Protein AF-A0A812JBC3-F1 (afdb_monomer_lite)

Structure (mmCIF, N/CA/C/O backbone):
data_AF-A0A812JBC3-F1
#
_entry.id   AF-A0A812JBC3-F1
#
loop_
_atom_site.group_PDB
_atom_site.id
_atom_site.type_symbol
_atom_site.label_atom_id
_atom_site.label_alt_id
_atom_site.label_comp_id
_atom_site.label_asym_id
_atom_site.label_entity_id
_atom_site.label_seq_id
_atom_site.pdbx_PDB_ins_code
_atom_site.Cartn_x
_atom_site.Cartn_y
_atom_site.Cartn_z
_atom_site.occupancy
_atom_site.B_iso_or_equiv
_atom_site.auth_seq_id
_atom_site.auth_comp_id
_atom_site.auth_asym_id
_atom_site.auth_atom_id
_atom_site.pdbx_PDB_model_num
ATOM 1 N N . MET A 1 1 ? -33.555 14.810 6.907 1.00 38.28 1 MET A N 1
ATOM 2 C CA . MET A 1 1 ? -32.145 14.867 7.353 1.00 38.28 1 MET A CA 1
ATOM 3 C C . MET A 1 1 ? -31.609 13.440 7.423 1.00 38.28 1 MET A C 1
ATOM 5 O O . MET A 1 1 ? -31.821 12.772 8.424 1.00 38.28 1 MET A O 1
ATOM 9 N N . ALA A 1 2 ? -31.011 12.921 6.347 1.00 46.31 2 ALA A N 1
ATOM 10 C CA . ALA A 1 2 ? -30.431 11.577 6.361 1.00 46.31 2 ALA A CA 1
ATOM 11 C C . ALA A 1 2 ? -29.125 11.616 7.165 1.00 46.31 2 ALA A C 1
ATOM 13 O O . ALA A 1 2 ? -28.105 12.110 6.689 1.00 46.31 2 ALA A O 1
ATOM 14 N N . GLN A 1 3 ? -29.169 11.149 8.411 1.00 52.62 3 GLN A N 1
ATOM 15 C CA . GLN A 1 3 ? -27.965 10.938 9.206 1.00 52.62 3 GLN A CA 1
ATOM 16 C C . GLN A 1 3 ? -27.049 9.982 8.421 1.00 52.62 3 GLN A C 1
ATOM 18 O O . GLN A 1 3 ? -27.512 9.029 7.801 1.00 52.62 3 GLN A O 1
ATOM 23 N N . LEU A 1 4 ? -25.757 10.287 8.333 1.00 56.06 4 LEU A N 1
ATOM 24 C CA . LEU A 1 4 ? -24.797 9.515 7.541 1.00 56.06 4 LEU A CA 1
ATOM 25 C C . LEU A 1 4 ? -24.577 8.130 8.198 1.00 56.06 4 LEU A C 1
ATOM 27 O O . LEU A 1 4 ? -23.661 7.972 9.001 1.00 56.06 4 LEU A O 1
ATOM 31 N N . HIS A 1 5 ? -25.402 7.134 7.861 1.00 62.16 5 HIS A N 1
ATOM 32 C CA . HIS A 1 5 ? -25.396 5.762 8.415 1.00 62.16 5 HIS A CA 1
ATOM 33 C C . HIS A 1 5 ? -24.173 4.905 8.002 1.00 62.16 5 HIS A C 1
ATOM 35 O O . HIS A 1 5 ? -24.177 3.691 8.164 1.00 62.16 5 HIS A O 1
ATOM 41 N N . LYS A 1 6 ? -23.120 5.502 7.428 1.00 75.00 6 LYS A N 1
ATOM 42 C CA . LYS A 1 6 ? -21.980 4.784 6.818 1.00 75.00 6 LYS A CA 1
ATOM 43 C C . LYS A 1 6 ? -20.649 4.986 7.552 1.00 75.00 6 LYS A C 1
ATOM 45 O O . LYS A 1 6 ? -19.593 4.884 6.940 1.00 75.00 6 LYS A O 1
ATOM 50 N N . ARG A 1 7 ? -20.672 5.380 8.826 1.00 86.06 7 ARG A N 1
ATOM 51 C CA . ARG A 1 7 ? -19.452 5.684 9.591 1.00 86.06 7 ARG A CA 1
ATOM 52 C C . ARG A 1 7 ? -19.420 4.870 10.871 1.00 86.06 7 ARG A C 1
ATOM 54 O O . ARG A 1 7 ? -20.460 4.664 11.486 1.00 86.06 7 ARG A O 1
ATOM 61 N N . VAL A 1 8 ? -18.225 4.426 11.236 1.00 92.94 8 VAL A N 1
ATOM 62 C CA . VAL A 1 8 ? -17.939 3.683 12.474 1.00 92.94 8 VAL A CA 1
ATOM 63 C C . VAL A 1 8 ? -16.784 4.311 13.261 1.00 92.94 8 VAL A C 1
ATOM 65 O O . VAL A 1 8 ? -16.393 3.782 14.288 1.00 92.94 8 VAL A O 1
ATOM 68 N N . PHE A 1 9 ? -16.276 5.467 12.823 1.00 94.38 9 PHE A N 1
ATOM 69 C CA . PHE A 1 9 ? -15.243 6.254 13.504 1.00 94.38 9 PHE A CA 1
ATOM 70 C C . PHE A 1 9 ? -15.629 7.738 13.520 1.00 94.38 9 PHE A C 1
ATOM 72 O O . PHE A 1 9 ? -16.474 8.182 12.730 1.00 94.38 9 PHE A O 1
ATOM 79 N N . GLU A 1 10 ? -15.007 8.510 14.411 1.00 92.94 10 GLU A N 1
ATOM 80 C CA . GLU A 1 10 ? -15.199 9.959 14.488 1.00 92.94 10 GLU A CA 1
ATOM 81 C C . GLU A 1 10 ? -14.681 10.657 13.218 1.00 92.94 10 GLU A C 1
ATOM 83 O O . GLU A 1 10 ? -13.655 10.294 12.641 1.00 92.94 10 GLU A O 1
ATOM 88 N N . LYS A 1 11 ? -15.421 11.667 12.743 1.00 91.31 11 LYS A N 1
ATOM 89 C CA . LYS A 1 11 ? -15.137 12.333 11.458 1.00 91.31 11 LYS A CA 1
ATOM 90 C C . LYS A 1 11 ? -13.794 13.072 11.471 1.00 91.31 11 LYS A C 1
ATOM 92 O O . LYS A 1 11 ? -13.128 13.141 10.442 1.00 91.31 11 LYS A O 1
ATOM 97 N N . ASP A 1 12 ? -13.435 13.650 12.609 1.00 94.75 12 ASP A N 1
ATOM 98 C CA . ASP A 1 12 ? -12.208 14.420 12.814 1.00 94.75 12 ASP A CA 1
ATOM 99 C C . ASP A 1 12 ? -10.943 13.552 12.742 1.00 94.75 12 ASP A C 1
ATOM 101 O O . ASP A 1 12 ? -9.873 14.100 12.510 1.00 94.75 12 ASP A O 1
ATOM 105 N N . LYS A 1 13 ? -11.050 12.220 12.869 1.00 94.69 13 LYS A N 1
ATOM 106 C CA . LYS A 1 13 ? -9.904 11.295 12.773 1.00 94.69 13 LYS A CA 1
ATOM 107 C C . LYS A 1 13 ? -9.479 10.984 11.346 1.00 94.69 13 LYS A C 1
ATOM 109 O O . LYS A 1 13 ? -8.336 10.592 11.134 1.00 94.69 13 LYS A O 1
ATOM 114 N N . LEU A 1 14 ? -10.356 11.201 10.363 1.00 93.38 14 LEU A N 1
ATOM 115 C CA . LEU A 1 14 ? -10.040 10.896 8.968 1.00 93.38 14 LEU A CA 1
ATOM 116 C C . LEU A 1 14 ? -8.881 11.752 8.444 1.00 93.38 14 LEU A C 1
ATOM 118 O O . LEU A 1 14 ? -7.977 11.223 7.810 1.00 93.38 14 LEU A O 1
ATOM 122 N N . LEU A 1 15 ? -8.895 13.063 8.702 1.00 95.88 15 LEU A N 1
ATOM 123 C CA . LEU A 1 15 ? -7.855 13.956 8.186 1.00 95.88 15 LEU A CA 1
ATOM 124 C C . LEU A 1 15 ? -6.470 13.661 8.802 1.00 95.88 15 LEU A C 1
ATOM 126 O O . LEU A 1 15 ? -5.541 13.469 8.021 1.00 95.88 15 LEU A O 1
ATOM 130 N N . PRO A 1 16 ? -6.312 13.536 10.137 1.00 96.88 16 PRO A N 1
ATOM 131 C CA . PRO A 1 16 ? -5.051 13.111 10.744 1.00 96.88 16 PRO A CA 1
ATOM 132 C C . PRO A 1 16 ? -4.545 11.764 10.221 1.00 96.88 16 PRO A C 1
ATOM 134 O O . PRO A 1 16 ? -3.356 11.623 9.950 1.00 96.88 16 PRO A O 1
ATOM 137 N N . PHE A 1 17 ? -5.438 10.787 10.030 1.00 95.94 17 PHE A N 1
ATOM 138 C CA . PHE A 1 17 ? -5.073 9.496 9.448 1.00 95.94 17 PHE A CA 1
ATOM 139 C C . PHE A 1 17 ? -4.523 9.652 8.020 1.00 95.94 17 PHE A C 1
ATOM 141 O O . PHE A 1 17 ? -3.431 9.178 7.712 1.00 95.94 17 PHE A O 1
ATOM 148 N N . MET A 1 18 ? -5.236 10.385 7.159 1.00 96.25 18 MET A N 1
ATOM 149 C CA . MET A 1 18 ? -4.800 10.634 5.781 1.00 96.25 18 MET A CA 1
ATOM 150 C C . MET A 1 18 ? -3.482 11.411 5.715 1.00 96.25 18 MET A C 1
ATOM 152 O O . MET A 1 18 ? -2.679 11.162 4.821 1.00 96.25 18 MET A O 1
ATOM 156 N N . GLN A 1 19 ? -3.231 12.321 6.660 1.00 97.75 19 GLN A N 1
ATOM 157 C CA . GLN A 1 19 ? -1.960 13.043 6.749 1.00 97.75 19 GLN A CA 1
ATOM 158 C C . GLN A 1 19 ? -0.782 12.105 7.036 1.00 97.75 19 GLN A C 1
ATOM 160 O O . GLN A 1 19 ? 0.277 12.291 6.447 1.00 97.75 19 GLN A O 1
ATOM 165 N N . LYS A 1 20 ? -0.959 11.071 7.872 1.00 97.44 20 LYS A N 1
ATOM 166 C CA . LYS A 1 20 ? 0.081 10.052 8.104 1.00 97.44 20 LYS A CA 1
ATOM 167 C C . LYS A 1 20 ? 0.384 9.254 6.835 1.00 97.44 20 LYS A C 1
ATOM 169 O O . LYS A 1 20 ? 1.547 9.071 6.494 1.00 97.44 20 LYS A O 1
ATOM 174 N N . VAL A 1 21 ? -0.658 8.829 6.114 1.00 96.88 21 VAL A N 1
ATOM 175 C CA . VAL A 1 21 ? -0.516 8.116 4.831 1.00 96.88 21 VAL A CA 1
ATOM 176 C C . VAL A 1 21 ? 0.209 8.989 3.801 1.00 96.88 21 VAL A C 1
ATOM 178 O O . VAL A 1 21 ? 1.143 8.528 3.148 1.00 96.88 21 VAL A O 1
ATOM 181 N N . LEU A 1 22 ? -0.191 10.260 3.677 1.00 96.69 22 LEU A N 1
ATOM 182 C CA . LEU A 1 22 ? 0.419 11.200 2.739 1.00 96.69 22 LEU A CA 1
ATOM 183 C C . LEU A 1 22 ? 1.884 11.487 3.084 1.00 96.69 22 LEU A C 1
ATOM 185 O O . LEU A 1 22 ? 2.711 11.494 2.182 1.00 96.69 22 LEU A O 1
ATOM 189 N N . ALA A 1 23 ? 2.216 11.659 4.365 1.00 97.88 23 ALA A N 1
ATOM 190 C CA . ALA A 1 23 ? 3.590 11.902 4.792 1.00 97.88 23 ALA A CA 1
ATOM 191 C C . ALA A 1 23 ? 4.532 10.751 4.395 1.00 97.88 23 ALA A C 1
ATOM 193 O O . ALA A 1 23 ? 5.629 11.006 3.907 1.00 97.88 23 ALA A O 1
ATOM 194 N N . LEU A 1 24 ? 4.094 9.493 4.540 1.00 97.81 24 LEU A N 1
ATOM 195 C CA . LEU A 1 24 ? 4.872 8.326 4.103 1.00 97.81 24 LEU A CA 1
ATOM 196 C C . LEU A 1 24 ? 5.049 8.298 2.582 1.00 97.81 24 LEU A C 1
ATOM 198 O O . LEU A 1 24 ? 6.157 8.083 2.097 1.00 97.81 24 LEU A O 1
ATOM 202 N N . LYS A 1 25 ? 3.975 8.585 1.834 1.00 95.25 25 LYS A N 1
ATOM 203 C CA . LYS A 1 25 ? 4.024 8.699 0.370 1.00 95.25 25 LYS A CA 1
ATOM 204 C C . LYS A 1 25 ? 5.020 9.771 -0.079 1.00 95.25 25 LYS A C 1
ATOM 206 O O . LYS A 1 25 ? 5.840 9.512 -0.952 1.00 95.25 25 LYS A O 1
ATOM 211 N N . GLU A 1 26 ? 4.946 10.970 0.496 1.00 96.69 26 GLU A N 1
ATOM 212 C CA . GLU A 1 26 ? 5.833 12.093 0.163 1.00 96.69 26 GLU A CA 1
ATOM 213 C C . GLU A 1 26 ? 7.290 11.813 0.547 1.00 96.69 26 GLU A C 1
ATOM 215 O O . GLU A 1 26 ? 8.202 12.258 -0.146 1.00 96.69 26 GLU A O 1
ATOM 220 N N . ALA A 1 27 ? 7.509 11.032 1.607 1.00 97.44 27 ALA A N 1
ATOM 221 C CA . ALA A 1 27 ? 8.826 10.555 2.008 1.00 97.44 27 ALA A CA 1
ATOM 222 C C . ALA A 1 27 ? 9.360 9.405 1.136 1.00 97.44 27 ALA A C 1
ATOM 224 O O . ALA A 1 27 ? 10.495 8.988 1.341 1.00 97.44 27 ALA A O 1
ATOM 225 N N . GLY A 1 28 ? 8.572 8.877 0.191 1.00 97.00 28 GLY A N 1
ATOM 226 C CA . GLY A 1 28 ? 8.985 7.762 -0.665 1.00 97.00 28 GLY A CA 1
ATOM 227 C C . GLY A 1 28 ? 8.842 6.371 -0.045 1.00 97.00 28 GLY A C 1
ATOM 228 O O . GLY A 1 28 ? 9.159 5.359 -0.684 1.00 97.00 28 GLY A O 1
ATOM 229 N N . GLN A 1 29 ? 8.324 6.308 1.177 1.00 97.88 29 GLN A N 1
ATOM 230 C CA . GLN A 1 29 ? 8.252 5.109 1.998 1.00 97.88 29 GLN A CA 1
ATOM 231 C C . GLN A 1 29 ? 6.970 4.311 1.721 1.00 97.88 29 GLN A C 1
ATOM 233 O O . GLN A 1 29 ? 5.980 4.857 1.223 1.00 97.88 29 GLN A O 1
ATOM 238 N N . PRO A 1 30 ? 6.933 3.014 2.073 1.00 97.75 30 PRO A N 1
ATOM 239 C CA . PRO A 1 30 ? 5.688 2.259 2.088 1.00 97.75 30 PRO A CA 1
ATOM 240 C C . PRO A 1 30 ? 4.629 2.942 2.960 1.00 97.75 30 PRO A C 1
ATOM 24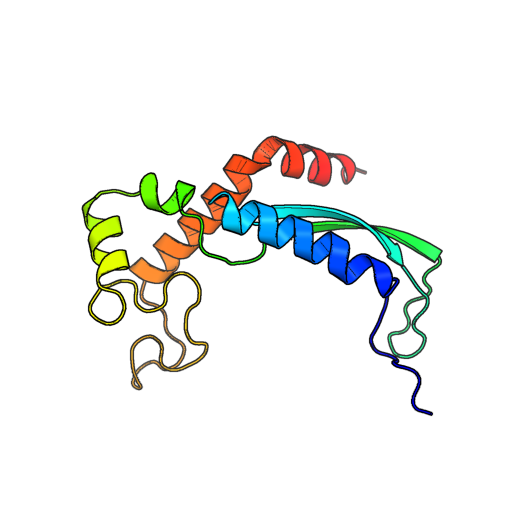2 O O . PRO A 1 30 ? 4.869 3.223 4.135 1.00 97.75 30 PRO A O 1
ATOM 245 N N . ALA A 1 31 ? 3.437 3.169 2.406 1.00 97.31 31 ALA A N 1
ATOM 246 C CA . ALA A 1 31 ? 2.318 3.792 3.107 1.00 97.31 31 ALA A CA 1
ATOM 247 C C . ALA A 1 31 ? 1.627 2.800 4.065 1.00 97.31 31 ALA A C 1
ATOM 249 O O . ALA A 1 31 ? 0.489 2.376 3.849 1.00 97.31 31 ALA A O 1
ATOM 250 N N . VAL A 1 32 ? 2.349 2.409 5.118 1.00 97.81 32 VAL A N 1
ATOM 251 C CA . VAL A 1 32 ? 1.901 1.494 6.174 1.00 97.81 32 VAL A CA 1
ATOM 252 C C . VAL A 1 32 ? 1.678 2.278 7.462 1.00 97.81 32 VAL A C 1
ATOM 254 O O . VAL A 1 32 ? 2.604 2.870 8.010 1.00 97.81 32 VAL A O 1
ATOM 257 N N . VAL A 1 33 ? 0.444 2.284 7.963 1.00 97.69 33 VAL A N 1
ATOM 258 C CA . VAL A 1 33 ? 0.064 3.035 9.167 1.00 97.69 33 VAL A CA 1
ATOM 259 C C . VAL A 1 33 ? -0.645 2.114 10.151 1.00 97.69 33 VAL A C 1
ATOM 261 O O . VAL A 1 33 ? -1.614 1.448 9.789 1.00 97.69 33 VAL A O 1
ATOM 264 N N . LYS A 1 34 ? -0.193 2.123 11.409 1.00 97.00 34 LYS A N 1
ATOM 265 C CA . LYS A 1 34 ? -0.898 1.536 12.555 1.00 97.00 34 LYS A CA 1
ATOM 266 C C . LYS A 1 34 ? -1.728 2.613 13.257 1.00 97.00 34 LYS A C 1
ATOM 268 O O . LYS A 1 34 ? -1.230 3.711 13.504 1.00 97.00 34 LYS A O 1
ATOM 273 N N . GLU A 1 35 ? -2.974 2.298 13.591 1.00 96.38 35 GLU A N 1
ATOM 274 C CA . GLU A 1 35 ? -3.879 3.174 14.340 1.00 96.38 35 GLU A CA 1
ATOM 275 C C . GLU A 1 35 ? -4.661 2.411 15.398 1.00 96.38 35 GLU A C 1
ATOM 277 O O . GLU A 1 35 ? -4.947 1.226 15.246 1.00 96.38 35 GLU A O 1
ATOM 282 N N . GLU A 1 36 ? -5.095 3.146 16.419 1.00 96.19 36 GLU A N 1
ATOM 283 C CA . GLU A 1 36 ? -6.092 2.707 17.387 1.00 96.19 36 GLU A CA 1
ATOM 284 C C . GLU A 1 36 ? -7.212 3.752 17.447 1.00 96.19 36 GLU A C 1
ATOM 286 O O . GLU A 1 36 ? -6.973 4.912 17.788 1.00 96.19 36 GLU A O 1
ATOM 291 N N . LEU A 1 37 ? -8.447 3.362 17.117 1.00 96.75 37 LEU A N 1
ATOM 292 C CA . LEU A 1 37 ? -9.596 4.271 17.092 1.00 96.75 37 LEU A CA 1
ATOM 293 C C . LEU A 1 37 ? -10.783 3.718 17.885 1.00 96.75 37 LEU A C 1
ATOM 295 O O . LEU A 1 37 ? -11.061 2.520 17.879 1.00 96.75 37 LEU A O 1
ATOM 299 N N . MET A 1 38 ? -11.533 4.616 18.530 1.00 96.62 38 MET A N 1
ATOM 300 C CA . MET A 1 38 ? -12.798 4.274 19.183 1.00 96.62 38 MET A CA 1
ATOM 301 C C . MET A 1 38 ? -13.887 4.032 18.134 1.00 96.62 38 MET A C 1
ATOM 303 O O . MET A 1 38 ? -14.224 4.929 17.352 1.00 96.62 38 MET A O 1
ATOM 307 N N . VAL A 1 39 ? -14.472 2.836 18.148 1.00 96.31 39 VAL A N 1
ATOM 308 C CA . VAL A 1 39 ? -15.568 2.470 17.252 1.00 96.31 39 VAL A CA 1
ATOM 309 C C . VAL A 1 39 ? -16.870 3.104 17.734 1.00 96.31 39 VAL A C 1
ATOM 311 O O . VAL A 1 39 ? -17.301 2.916 18.872 1.00 96.31 39 VAL A O 1
ATOM 314 N N . GLN A 1 40 ? -17.522 3.837 16.839 1.00 94.81 40 GLN A N 1
ATOM 315 C CA . GLN A 1 40 ? -18.824 4.459 17.050 1.00 94.81 40 GLN A CA 1
ATOM 316 C C . GLN A 1 40 ? -19.954 3.460 16.746 1.00 94.81 40 GLN A C 1
ATOM 318 O O . GLN A 1 40 ? -19.824 2.652 15.820 1.00 94.81 40 GLN A O 1
ATOM 323 N N . PRO A 1 41 ? -21.079 3.509 17.482 1.00 94.06 41 PRO A N 1
ATOM 324 C CA . PRO A 1 41 ? -22.236 2.672 17.190 1.00 94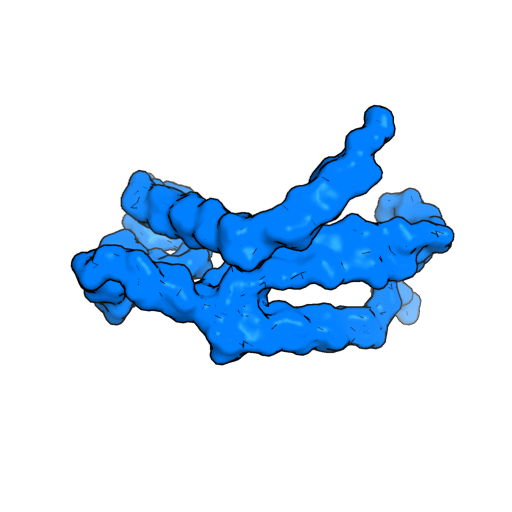.06 41 PRO A CA 1
ATOM 325 C C . PRO A 1 41 ? -22.783 2.958 15.785 1.00 94.06 41 PRO A C 1
ATOM 327 O O . PRO A 1 41 ? -22.930 4.111 15.377 1.00 94.06 41 PRO A O 1
ATOM 330 N N . ASN A 1 42 ? -23.138 1.901 15.057 1.00 92.31 42 ASN A N 1
ATOM 331 C CA . ASN A 1 42 ? -23.799 1.986 13.761 1.00 92.31 42 ASN A CA 1
ATOM 332 C C . ASN A 1 42 ? -24.873 0.895 13.658 1.00 92.31 42 ASN A C 1
ATOM 334 O O . ASN A 1 42 ? -24.590 -0.256 13.327 1.00 92.31 42 ASN A O 1
ATOM 338 N N . THR A 1 43 ? -26.122 1.275 13.929 1.00 90.62 43 THR A N 1
ATOM 339 C CA . THR A 1 43 ? -27.278 0.364 13.928 1.00 90.62 43 THR A CA 1
ATOM 340 C C . THR A 1 43 ? -27.610 -0.183 12.544 1.00 90.62 43 THR A C 1
ATOM 342 O O . THR A 1 43 ? -28.122 -1.292 12.447 1.00 90.62 43 THR A O 1
ATOM 345 N N . TRP A 1 44 ? -27.274 0.548 11.478 1.00 90.12 44 TRP A N 1
ATOM 346 C CA . TRP A 1 44 ? -27.484 0.101 10.100 1.00 90.12 44 TRP A CA 1
ATOM 347 C C . TRP A 1 44 ? -26.593 -1.098 9.740 1.00 90.12 44 TRP A C 1
ATOM 349 O O . TRP A 1 44 ? -27.022 -1.986 9.011 1.00 90.12 44 TRP A O 1
ATOM 359 N N . TRP A 1 45 ? -25.373 -1.152 10.283 1.00 90.06 45 TRP A N 1
ATOM 360 C CA . TRP A 1 45 ? -24.437 -2.273 10.107 1.00 90.06 45 TRP A CA 1
ATOM 361 C C . TRP A 1 45 ? -24.385 -3.238 11.301 1.00 90.06 45 TRP A C 1
ATOM 363 O O . TRP A 1 45 ? -23.569 -4.154 11.308 1.00 90.06 45 TRP A O 1
ATOM 373 N N . GLY A 1 46 ? -25.226 -3.043 12.323 1.00 91.44 46 GLY A N 1
ATOM 374 C CA . GLY A 1 46 ? -25.219 -3.872 13.534 1.00 91.44 46 GLY A CA 1
ATOM 375 C C . GLY A 1 46 ? -23.966 -3.716 14.409 1.00 91.44 46 GLY A C 1
ATOM 376 O O . GLY A 1 46 ? -23.690 -4.570 15.250 1.00 91.44 46 GLY A O 1
ATOM 377 N N . VAL A 1 47 ? -23.200 -2.635 14.241 1.00 93.19 47 VAL A N 1
ATOM 378 C CA . VAL A 1 47 ? -21.984 -2.367 15.021 1.00 93.19 47 VAL A CA 1
ATOM 379 C C . VAL A 1 47 ? -22.368 -1.720 16.348 1.00 93.19 47 VAL A C 1
ATOM 381 O O . VAL A 1 47 ? -22.938 -0.629 16.371 1.00 93.19 47 VAL A O 1
ATOM 384 N N . LYS A 1 48 ? -22.034 -2.375 17.467 1.00 94.62 48 LYS A N 1
ATOM 385 C CA . LYS A 1 48 ? -22.339 -1.865 18.818 1.00 94.62 48 LYS A CA 1
ATOM 386 C C . LYS A 1 48 ? -21.533 -0.616 19.192 1.00 94.62 48 LYS A C 1
ATOM 388 O O . LYS A 1 48 ? -22.056 0.240 19.895 1.00 94.62 48 LYS A O 1
ATOM 393 N N . GLY A 1 49 ? -20.294 -0.503 18.714 1.00 95.12 49 GLY A N 1
ATOM 394 C CA . GLY A 1 49 ? -19.358 0.539 19.144 1.00 95.12 49 GLY A CA 1
ATOM 395 C C . GLY A 1 49 ? -18.957 0.430 20.620 1.00 95.12 49 GLY A C 1
ATOM 396 O O . GLY A 1 49 ? -19.264 -0.558 21.286 1.00 95.12 49 GLY A O 1
ATOM 397 N N . GLY A 1 50 ? -18.248 1.445 21.120 1.00 95.81 50 GLY A N 1
ATOM 398 C CA . GLY A 1 50 ? -17.799 1.529 22.517 1.00 95.81 50 GLY A CA 1
ATOM 399 C C . GLY A 1 50 ? -16.542 0.714 22.838 1.00 95.81 50 GLY A C 1
ATOM 400 O O . GLY A 1 50 ? -16.236 0.504 24.008 1.00 95.81 50 GLY A O 1
ATOM 401 N N . TYR A 1 51 ? -15.820 0.253 21.817 1.00 96.38 51 TYR A N 1
ATOM 402 C CA . TYR A 1 51 ? -14.548 -0.452 21.951 1.00 96.38 51 TYR A CA 1
ATOM 403 C C . TYR A 1 51 ? -13.482 0.199 21.073 1.00 96.38 51 TYR A C 1
ATOM 405 O O . TYR A 1 51 ? -13.790 0.868 20.083 1.00 96.38 51 TYR A O 1
ATOM 413 N N . LYS A 1 52 ? -12.218 -0.004 21.440 1.00 96.69 52 LYS A N 1
ATOM 414 C CA . LYS A 1 52 ? -11.072 0.398 20.628 1.00 96.69 52 LYS A CA 1
ATOM 415 C C . LYS A 1 52 ? -10.788 -0.681 19.591 1.00 96.69 52 LYS A C 1
ATOM 417 O O . LYS A 1 52 ? -10.751 -1.861 19.930 1.00 96.69 52 LYS A O 1
ATOM 422 N N . LEU A 1 53 ? -10.615 -0.271 18.342 1.00 95.50 53 LEU A N 1
ATOM 423 C CA . LEU A 1 53 ? -10.100 -1.120 17.279 1.00 95.50 53 LEU A CA 1
ATOM 424 C C . LEU A 1 53 ? -8.685 -0.663 16.958 1.00 95.50 53 LEU A C 1
ATOM 426 O O . LEU A 1 53 ? -8.492 0.483 16.552 1.00 95.50 53 LEU A O 1
ATOM 430 N N . GLU A 1 54 ? -7.737 -1.577 17.101 1.00 96.00 54 GLU A N 1
ATOM 431 C CA . GLU A 1 54 ? -6.391 -1.408 16.578 1.00 96.00 54 GLU A CA 1
ATOM 432 C C . GLU A 1 54 ? -6.287 -2.072 15.201 1.00 96.00 54 GLU A C 1
ATOM 434 O O . GLU A 1 54 ? -6.817 -3.166 14.989 1.00 96.00 54 GLU A O 1
ATOM 439 N N . PHE A 1 55 ? -5.654 -1.403 14.241 1.00 95.38 55 PHE A N 1
ATOM 440 C CA . PHE A 1 55 ? -5.484 -1.922 12.888 1.00 95.38 55 PHE A CA 1
ATOM 441 C C . PHE A 1 55 ? -4.214 -1.391 12.225 1.00 95.38 55 PHE A C 1
ATOM 443 O O . PHE A 1 55 ? -3.740 -0.297 12.529 1.00 95.38 55 PHE A O 1
ATOM 450 N N . ILE A 1 56 ? -3.705 -2.158 11.261 1.00 96.88 56 ILE A N 1
ATOM 451 C CA . ILE A 1 56 ? -2.676 -1.723 10.316 1.00 96.88 56 ILE A CA 1
ATOM 452 C C . ILE A 1 56 ? -3.326 -1.579 8.940 1.00 96.88 56 ILE A C 1
ATOM 454 O O . ILE A 1 56 ? -3.989 -2.500 8.462 1.00 96.88 56 ILE A O 1
ATOM 458 N N . ILE A 1 57 ? -3.126 -0.433 8.293 1.00 95.88 57 ILE A N 1
ATOM 459 C CA . ILE A 1 57 ? -3.463 -0.220 6.885 1.00 95.88 57 ILE A CA 1
ATOM 460 C C . ILE A 1 57 ? -2.170 -0.175 6.083 1.00 95.88 57 ILE A C 1
ATOM 462 O O . ILE A 1 57 ? -1.316 0.671 6.327 1.00 95.88 57 ILE A O 1
ATOM 466 N N . LEU A 1 58 ? -2.073 -1.060 5.093 1.00 95.69 58 LEU A N 1
ATOM 467 C CA . LEU A 1 58 ? -1.144 -0.940 3.976 1.00 95.69 58 LEU A CA 1
ATOM 468 C C . LEU A 1 58 ? -1.931 -0.336 2.811 1.00 95.69 58 LEU A C 1
ATOM 470 O O . LEU A 1 58 ? -2.797 -0.993 2.232 1.00 95.69 58 LEU A O 1
ATOM 474 N N . TYR A 1 59 ? -1.667 0.930 2.500 1.00 95.81 59 TYR A N 1
ATOM 475 C CA . TYR A 1 59 ? -2.274 1.601 1.358 1.00 95.81 59 TYR A CA 1
ATOM 476 C C . TYR A 1 59 ? -1.409 1.372 0.117 1.00 95.81 59 TYR A C 1
ATOM 478 O O . TYR A 1 59 ? -0.225 1.711 0.111 1.00 95.81 59 TYR A O 1
ATOM 486 N N . LEU A 1 60 ? -1.987 0.769 -0.927 1.00 94.12 60 LEU A N 1
ATOM 487 C CA . LEU A 1 60 ? -1.266 0.518 -2.171 1.00 94.12 60 LEU A CA 1
ATOM 488 C C . LEU A 1 60 ? -0.977 1.843 -2.880 1.00 94.12 60 LEU A C 1
ATOM 490 O O . LEU A 1 60 ? -1.880 2.504 -3.386 1.00 94.12 60 LEU A O 1
ATOM 494 N N . GLU A 1 61 ? 0.297 2.206 -2.917 1.00 93.50 61 GLU A N 1
ATOM 495 C CA . GLU A 1 61 ? 0.787 3.449 -3.494 1.00 93.50 61 GLU A CA 1
ATOM 496 C C . GLU A 1 61 ? 2.229 3.270 -3.974 1.00 93.50 61 GLU A C 1
ATOM 498 O O . GLU A 1 61 ? 2.894 2.282 -3.657 1.00 93.50 61 GLU A O 1
ATOM 503 N N . THR A 1 62 ? 2.716 4.223 -4.756 1.00 93.06 62 THR A N 1
ATOM 504 C CA . THR A 1 62 ? 4.121 4.308 -5.143 1.00 93.06 62 THR A CA 1
ATOM 505 C C . THR A 1 62 ? 5.022 4.456 -3.915 1.00 93.06 62 THR A C 1
ATOM 507 O O . THR A 1 62 ? 4.829 5.365 -3.112 1.00 93.06 62 THR A O 1
ATOM 510 N N . SER A 1 63 ? 6.047 3.607 -3.816 1.00 97.00 63 SER A N 1
ATOM 511 C CA . SER A 1 63 ? 7.187 3.798 -2.914 1.00 97.00 63 SER A CA 1
ATOM 512 C C . SER A 1 63 ? 8.440 4.017 -3.756 1.00 97.00 63 SER A C 1
ATOM 514 O O . SER A 1 63 ? 8.872 3.119 -4.482 1.00 97.00 63 SER A O 1
ATOM 516 N N . THR A 1 64 ? 9.017 5.219 -3.688 1.00 97.12 64 THR 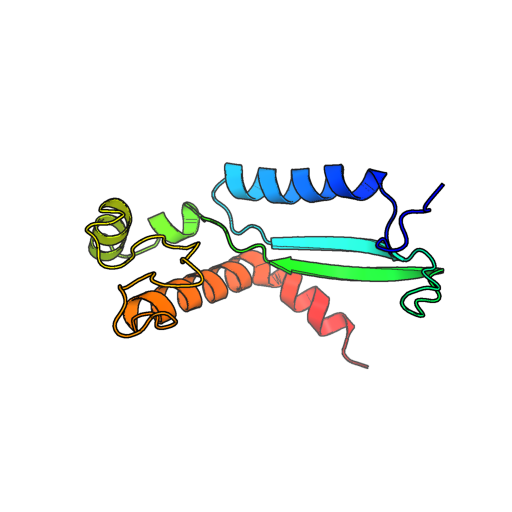A N 1
ATOM 517 C CA . THR A 1 64 ? 10.261 5.518 -4.409 1.00 97.12 64 THR A CA 1
ATOM 518 C C . THR A 1 64 ? 11.438 4.755 -3.824 1.00 97.12 64 THR A C 1
ATOM 520 O O . THR A 1 64 ? 12.295 4.332 -4.591 1.00 97.12 64 THR A O 1
ATOM 523 N N . ASP A 1 65 ? 11.451 4.508 -2.512 1.00 98.12 65 ASP A N 1
ATOM 524 C CA . ASP A 1 65 ? 12.490 3.705 -1.857 1.00 98.12 65 ASP A CA 1
ATOM 525 C C . ASP A 1 65 ? 12.511 2.279 -2.417 1.00 98.12 65 ASP A C 1
ATOM 527 O O . ASP A 1 65 ? 13.569 1.755 -2.770 1.00 98.12 65 ASP A O 1
ATOM 531 N N . PHE A 1 66 ? 11.328 1.673 -2.589 1.00 98.31 66 PHE A N 1
ATOM 532 C CA . PHE A 1 66 ? 11.207 0.379 -3.252 1.00 98.31 66 PHE A CA 1
ATOM 533 C C . PHE A 1 66 ? 11.704 0.442 -4.697 1.00 98.31 66 PHE A C 1
ATOM 535 O O . PHE A 1 66 ? 12.530 -0.376 -5.094 1.00 98.31 66 PHE A O 1
ATOM 542 N N . GLN A 1 67 ? 11.237 1.417 -5.484 1.00 97.75 67 GLN A N 1
ATOM 543 C CA . GLN A 1 67 ? 11.613 1.520 -6.895 1.00 97.75 67 GLN A CA 1
ATOM 544 C C . GLN A 1 67 ? 13.120 1.726 -7.086 1.00 97.75 67 GLN A C 1
ATOM 546 O O . GLN A 1 67 ? 13.705 1.121 -7.979 1.00 97.75 67 GLN A O 1
ATOM 551 N N . GLN A 1 68 ? 13.768 2.516 -6.231 1.00 97.81 68 GLN A N 1
ATOM 552 C CA . GLN A 1 68 ? 15.215 2.740 -6.278 1.00 97.81 68 GLN A CA 1
ATOM 553 C C . GLN A 1 68 ? 16.023 1.488 -5.912 1.00 97.81 68 GLN A C 1
ATOM 555 O O . GLN A 1 68 ? 17.151 1.336 -6.381 1.00 97.81 68 GLN A O 1
ATOM 560 N N . ALA A 1 69 ? 15.452 0.581 -5.116 1.00 97.50 69 ALA A N 1
ATOM 561 C CA . ALA A 1 69 ? 16.069 -0.694 -4.764 1.00 97.50 69 ALA A CA 1
ATOM 562 C C . ALA A 1 69 ? 15.930 -1.772 -5.860 1.00 97.50 69 ALA A C 1
ATOM 564 O O . ALA A 1 69 ? 16.558 -2.828 -5.763 1.00 97.50 69 ALA A O 1
ATOM 565 N N . LEU A 1 70 ? 15.120 -1.536 -6.900 1.00 98.06 70 LEU A N 1
ATOM 566 C CA . LEU A 1 70 ? 14.935 -2.485 -8.000 1.00 98.06 70 LEU A CA 1
ATOM 567 C C . LEU A 1 70 ? 16.157 -2.533 -8.933 1.00 98.06 70 LEU A C 1
ATOM 569 O O . LEU A 1 70 ? 16.892 -1.552 -9.047 1.00 98.06 70 LEU A O 1
ATOM 573 N N . PRO A 1 71 ? 16.351 -3.628 -9.690 1.00 98.00 71 PRO A N 1
ATOM 574 C CA . PRO A 1 71 ? 17.316 -3.657 -10.786 1.00 98.00 71 PRO A CA 1
ATOM 575 C C . PRO A 1 71 ? 17.081 -2.522 -11.794 1.00 98.00 71 PRO A C 1
ATOM 577 O O . PRO A 1 71 ? 15.937 -2.173 -12.089 1.00 98.00 71 PRO A O 1
ATOM 580 N N . GLN A 1 72 ? 18.162 -1.980 -12.366 1.00 97.94 72 GLN A N 1
ATOM 581 C CA . GLN A 1 72 ? 18.105 -0.839 -13.291 1.00 97.94 72 GLN A CA 1
ATOM 582 C C . GLN A 1 72 ? 17.166 -1.080 -14.484 1.00 97.94 72 GLN A C 1
ATOM 584 O O . GLN A 1 72 ? 16.430 -0.181 -14.878 1.00 97.94 72 GLN A O 1
ATOM 589 N N . GLU A 1 73 ? 17.157 -2.295 -15.031 1.00 97.19 73 GLU A N 1
ATOM 590 C CA . GLU A 1 73 ? 16.252 -2.687 -16.117 1.00 97.19 73 GLU A CA 1
ATOM 591 C C . GLU A 1 73 ? 14.777 -2.559 -15.703 1.00 97.19 73 GLU A C 1
ATOM 593 O O . GLU A 1 73 ? 13.963 -2.001 -16.438 1.00 97.19 73 GLU A O 1
ATOM 598 N N . THR A 1 74 ? 14.422 -3.013 -14.500 1.00 97.44 74 THR A N 1
ATOM 599 C CA . THR A 1 74 ? 13.060 -2.885 -13.968 1.00 97.44 74 THR A CA 1
ATOM 600 C C . THR A 1 74 ? 12.685 -1.418 -13.772 1.00 97.44 74 THR A C 1
ATOM 602 O O . THR A 1 74 ? 11.584 -1.018 -14.143 1.00 97.44 74 THR A O 1
ATOM 605 N N . GLN A 1 75 ? 13.607 -0.597 -13.255 1.00 97.88 75 GLN A N 1
ATOM 606 C CA . GLN A 1 75 ? 13.391 0.848 -13.110 1.00 97.88 75 GLN A CA 1
ATOM 607 C C . GLN A 1 75 ? 13.104 1.517 -14.461 1.00 97.88 75 GLN A C 1
ATOM 609 O O . GLN A 1 75 ? 12.175 2.316 -14.568 1.00 97.88 75 GLN A O 1
ATOM 614 N N . GLN A 1 76 ? 13.857 1.158 -15.506 1.00 97.00 76 GLN A N 1
ATOM 615 C CA . GLN A 1 76 ? 13.645 1.668 -16.865 1.00 97.00 76 GLN A CA 1
ATOM 616 C C . GLN A 1 76 ? 12.271 1.263 -17.411 1.00 97.00 76 GLN A C 1
ATOM 618 O O . GLN A 1 76 ? 11.529 2.121 -17.881 1.00 97.00 76 GLN A O 1
ATOM 623 N N . ASN A 1 77 ? 11.884 -0.006 -17.258 1.00 96.88 77 ASN A N 1
ATOM 624 C CA . ASN A 1 77 ? 10.573 -0.497 -17.690 1.00 96.88 77 ASN A CA 1
ATOM 625 C C . ASN A 1 77 ? 9.399 0.185 -16.966 1.00 96.88 77 ASN A C 1
ATOM 627 O O . ASN A 1 77 ? 8.332 0.353 -17.552 1.00 96.88 77 ASN A O 1
ATOM 631 N N . ILE A 1 78 ? 9.569 0.573 -15.698 1.00 96.44 78 ILE A N 1
ATOM 632 C CA . ILE A 1 78 ? 8.572 1.379 -14.975 1.00 96.44 78 ILE A CA 1
ATOM 633 C C . ILE A 1 78 ? 8.537 2.805 -15.545 1.00 96.44 78 ILE A C 1
ATOM 635 O O . ILE A 1 78 ? 7.461 3.339 -15.812 1.00 96.44 78 ILE A O 1
ATOM 639 N N . ALA A 1 79 ? 9.705 3.416 -15.771 1.00 95.75 79 ALA A N 1
ATOM 640 C CA . ALA A 1 79 ? 9.826 4.784 -16.280 1.00 95.75 79 ALA A CA 1
ATOM 641 C C . ALA A 1 79 ? 9.253 4.965 -17.701 1.00 95.75 79 ALA A C 1
ATOM 643 O O . ALA A 1 79 ? 8.834 6.065 -18.062 1.00 95.75 79 ALA A O 1
ATOM 644 N N . GLU A 1 80 ? 9.186 3.896 -18.496 1.00 95.75 80 GLU A N 1
ATOM 645 C CA . GLU A 1 80 ? 8.548 3.884 -19.819 1.00 95.75 80 GLU A CA 1
ATOM 646 C C . GLU A 1 80 ? 7.013 4.022 -19.773 1.00 95.75 80 GLU A C 1
ATOM 648 O O . GLU A 1 80 ? 6.376 4.263 -20.807 1.00 95.75 80 GLU A O 1
ATOM 653 N N . GLY A 1 81 ? 6.399 3.909 -18.590 1.00 92.12 81 GLY A N 1
ATOM 654 C CA . GLY A 1 81 ? 4.973 4.138 -18.384 1.00 92.12 81 GLY A CA 1
ATOM 655 C C . GLY A 1 81 ? 4.108 3.227 -19.255 1.00 92.12 81 GLY A C 1
ATOM 656 O O . GLY A 1 81 ? 4.200 2.006 -19.180 1.00 92.12 81 GLY A O 1
ATOM 657 N N . SER A 1 82 ? 3.261 3.812 -20.108 1.00 90.94 82 SER A N 1
ATOM 658 C CA . SER A 1 82 ? 2.354 3.055 -20.985 1.00 90.94 82 SER A CA 1
ATOM 659 C C . SER A 1 82 ? 3.040 2.261 -22.097 1.00 90.94 82 SER A C 1
ATOM 661 O O . SER A 1 82 ? 2.383 1.456 -22.751 1.00 90.94 82 SER A O 1
ATOM 663 N N . LYS A 1 83 ? 4.335 2.489 -22.332 1.00 91.06 83 LYS A N 1
ATOM 664 C CA . LYS A 1 83 ? 5.123 1.751 -23.328 1.00 91.06 83 LYS A CA 1
ATOM 665 C C . LYS A 1 83 ? 5.951 0.620 -22.719 1.00 91.06 83 LYS A C 1
ATOM 667 O O . LYS A 1 83 ? 6.447 -0.210 -23.475 1.00 91.06 83 LYS A O 1
ATOM 672 N N . GLY A 1 84 ? 6.098 0.608 -21.396 1.00 92.38 84 GLY A N 1
ATOM 673 C CA . GLY A 1 84 ? 6.910 -0.368 -20.682 1.00 92.38 84 GLY A CA 1
ATOM 674 C C . GLY A 1 84 ? 6.132 -1.612 -20.267 1.00 92.38 84 GLY A C 1
ATOM 675 O O . GLY A 1 84 ? 4.906 -1.684 -20.369 1.00 92.38 84 GLY A O 1
ATOM 676 N N . LEU A 1 85 ? 6.856 -2.594 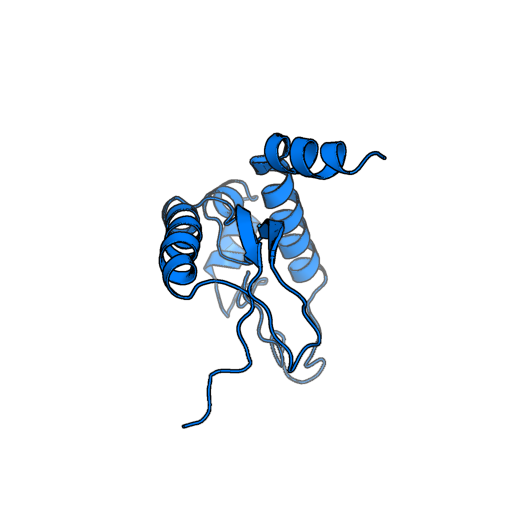-19.725 1.00 95.00 85 LEU A N 1
ATOM 677 C CA . LEU A 1 85 ? 6.281 -3.857 -19.239 1.00 95.00 85 LEU A CA 1
ATOM 678 C C . LEU A 1 85 ? 5.324 -3.681 -18.043 1.00 95.00 85 LEU A C 1
ATOM 680 O O . LEU A 1 85 ? 4.458 -4.525 -17.798 1.00 95.00 85 LEU A O 1
ATOM 684 N N . PHE A 1 86 ? 5.469 -2.587 -17.291 1.00 96.69 86 PHE A N 1
ATOM 685 C CA . PHE A 1 86 ? 4.756 -2.342 -16.035 1.00 96.69 86 PHE A CA 1
ATOM 686 C C . PHE A 1 86 ? 3.771 -1.173 -16.139 1.00 96.69 86 PHE A C 1
ATOM 688 O O . PHE A 1 86 ? 3.724 -0.309 -15.264 1.00 96.69 86 PHE A O 1
ATOM 695 N N . VAL A 1 87 ? 2.968 -1.144 -17.206 1.00 94.94 87 VAL A N 1
ATOM 696 C CA . VAL A 1 87 ? 1.935 -0.117 -17.400 1.00 94.94 87 VAL A CA 1
ATOM 697 C C . VAL A 1 87 ? 1.050 0.051 -16.158 1.00 94.94 87 VAL A C 1
ATOM 699 O O . VAL A 1 87 ? 0.582 -0.925 -15.567 1.00 94.94 87 VAL A O 1
ATOM 702 N N . ASN A 1 88 ? 0.841 1.312 -15.766 1.00 95.00 88 ASN A N 1
ATOM 703 C CA . ASN A 1 88 ? 0.079 1.747 -14.590 1.00 95.00 88 ASN A CA 1
ATOM 704 C C . ASN A 1 88 ? 0.599 1.246 -13.233 1.00 95.00 88 ASN A C 1
ATOM 706 O O . ASN A 1 88 ? -0.081 1.423 -12.229 1.00 95.00 88 ASN A O 1
ATOM 710 N N . TYR A 1 89 ? 1.785 0.642 -13.156 1.00 96.38 89 TYR A N 1
ATOM 711 C CA . TYR A 1 89 ? 2.340 0.223 -11.874 1.00 96.38 89 TYR A CA 1
ATOM 712 C C . TYR A 1 89 ? 2.487 1.409 -10.894 1.00 96.38 89 TYR A C 1
ATOM 714 O O . TYR A 1 89 ? 2.979 2.463 -11.304 1.00 96.38 89 TYR A O 1
ATOM 722 N N . PRO A 1 90 ? 2.120 1.260 -9.601 1.0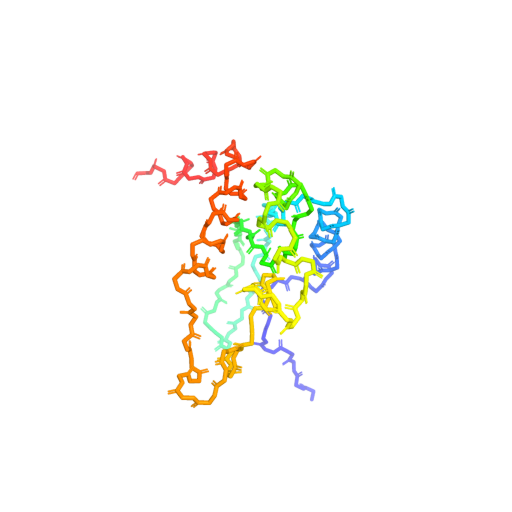0 95.56 90 PRO A N 1
ATOM 723 C CA . PRO A 1 90 ? 1.528 0.076 -8.957 1.00 95.56 90 PRO A CA 1
ATOM 724 C C . PRO A 1 90 ? -0.014 0.048 -8.960 1.00 95.56 90 PRO A C 1
ATOM 726 O O . PRO A 1 90 ? -0.612 -0.890 -8.437 1.00 95.56 90 PRO A O 1
ATOM 729 N N . ILE A 1 91 ? -0.666 1.067 -9.522 1.00 94.50 91 ILE A N 1
ATOM 730 C CA . ILE A 1 91 ? -2.122 1.262 -9.520 1.00 94.50 91 ILE A CA 1
ATOM 731 C C . ILE A 1 91 ? -2.705 0.788 -10.858 1.00 94.50 91 ILE A C 1
ATOM 733 O O . ILE A 1 91 ? -3.051 1.583 -11.733 1.00 94.50 91 ILE A O 1
ATOM 737 N N . TYR A 1 92 ? -2.802 -0.529 -11.025 1.00 94.94 92 TYR A N 1
ATOM 738 C CA . TYR A 1 92 ? -3.332 -1.122 -12.251 1.00 94.94 92 TYR A CA 1
ATOM 739 C C . TYR A 1 92 ? -4.794 -0.749 -12.509 1.00 94.94 92 TYR A C 1
ATOM 741 O O . TYR A 1 92 ? -5.592 -0.565 -11.588 1.00 94.94 92 TYR A O 1
ATOM 749 N N . SER A 1 93 ? -5.162 -0.693 -13.788 1.00 94.06 93 SER A N 1
ATOM 750 C CA . SER A 1 93 ? -6.562 -0.532 -14.178 1.00 94.06 93 SER A CA 1
ATOM 751 C C . SER A 1 93 ? -7.352 -1.791 -13.821 1.00 94.06 93 SER A C 1
ATOM 753 O O . SER A 1 93 ? -6.938 -2.895 -14.163 1.00 94.06 93 SER A O 1
ATOM 755 N N . THR A 1 94 ? -8.519 -1.633 -13.188 1.00 92.19 94 THR A N 1
ATOM 756 C CA . THR A 1 94 ? -9.407 -2.762 -12.842 1.00 92.19 94 THR A CA 1
ATOM 757 C C . THR A 1 94 ? -9.864 -3.546 -14.074 1.00 92.19 94 THR A C 1
ATOM 759 O O . THR A 1 94 ? -10.163 -4.732 -13.972 1.00 92.19 94 THR A O 1
ATOM 762 N N . THR A 1 95 ? -9.928 -2.884 -15.233 1.00 94.62 95 THR A N 1
ATOM 763 C CA . THR A 1 95 ? -10.240 -3.501 -16.523 1.00 94.62 95 THR A CA 1
ATOM 764 C C . THR A 1 95 ? -9.316 -2.968 -17.613 1.00 94.62 95 THR A C 1
ATOM 766 O O . THR A 1 95 ? -9.031 -1.772 -17.631 1.00 94.62 95 THR A O 1
ATOM 769 N N . GLY A 1 96 ? -8.900 -3.819 -18.549 1.00 93.19 96 GLY A N 1
ATOM 770 C CA . GLY A 1 96 ? -8.169 -3.428 -19.755 1.00 93.19 96 GLY A CA 1
ATOM 771 C C . GLY A 1 96 ? -6.724 -2.985 -19.516 1.00 93.19 96 GLY A C 1
ATOM 772 O O . GLY A 1 96 ? -6.157 -2.318 -20.376 1.00 93.19 96 GLY A O 1
ATOM 773 N N . ASN A 1 97 ? -6.105 -3.342 -18.379 1.00 94.75 97 ASN A N 1
ATOM 774 C CA . ASN A 1 97 ? -4.726 -2.929 -18.077 1.00 94.75 97 ASN A CA 1
ATOM 775 C C . ASN A 1 97 ? -3.728 -3.386 -19.155 1.00 94.75 97 ASN A C 1
ATOM 777 O O . ASN A 1 97 ? -2.777 -2.669 -19.446 1.00 94.75 97 ASN A O 1
ATOM 781 N N . ASN A 1 98 ? -3.975 -4.556 -19.757 1.00 93.00 98 ASN A N 1
ATOM 782 C CA . ASN A 1 98 ? -3.145 -5.158 -20.804 1.00 93.00 98 ASN A CA 1
ATOM 783 C C . ASN A 1 98 ? -3.917 -5.382 -22.124 1.00 93.00 98 ASN A C 1
ATOM 785 O O . ASN A 1 98 ? -3.540 -6.235 -22.925 1.00 93.00 98 ASN A O 1
ATOM 789 N N . GLY A 1 99 ? -4.996 -4.622 -22.355 1.00 89.38 99 GLY A N 1
ATOM 790 C CA . GLY A 1 99 ? -5.853 -4.732 -23.543 1.00 89.38 99 GLY A CA 1
ATOM 791 C C . GLY A 1 99 ? -7.118 -5.581 -23.352 1.00 89.38 99 GLY A C 1
ATOM 792 O O . GLY A 1 99 ? -7.432 -6.028 -22.251 1.00 89.38 99 GLY A O 1
ATOM 793 N N . ASP A 1 100 ? -7.864 -5.776 -24.443 1.00 88.75 100 ASP A N 1
ATOM 794 C CA . ASP A 1 100 ? -9.251 -6.274 -24.401 1.00 88.75 100 ASP A CA 1
ATOM 795 C C . ASP A 1 100 ? -9.389 -7.806 -24.411 1.00 88.75 100 ASP A C 1
ATOM 797 O O . ASP A 1 100 ? -10.456 -8.332 -24.100 1.00 88.75 100 ASP A O 1
ATOM 801 N N . THR A 1 101 ? -8.336 -8.544 -24.782 1.00 90.38 101 THR A N 1
ATOM 802 C CA . THR A 1 101 ? -8.391 -10.015 -24.897 1.00 90.38 101 THR A CA 1
ATOM 803 C C . THR A 1 101 ? -8.415 -10.722 -23.546 1.00 90.38 101 THR A C 1
ATOM 805 O O . THR A 1 101 ? -8.989 -11.801 -23.433 1.00 90.38 101 THR A O 1
ATOM 808 N N . ASP A 1 102 ? -7.800 -10.113 -22.533 1.00 89.31 102 ASP A N 1
ATOM 809 C CA . ASP A 1 102 ? -7.881 -10.532 -21.136 1.00 89.31 102 ASP A CA 1
ATOM 810 C C . ASP A 1 102 ? -8.120 -9.285 -20.273 1.00 89.31 102 ASP A C 1
ATOM 812 O O . ASP A 1 102 ? -7.179 -8.689 -19.740 1.00 89.31 102 ASP A O 1
ATOM 816 N N . PRO A 1 103 ? -9.381 -8.832 -20.175 1.00 91.38 103 PRO A N 1
ATOM 817 C CA . PRO A 1 103 ? -9.694 -7.536 -19.595 1.00 91.38 103 PRO A CA 1
ATOM 818 C C . PRO A 1 103 ? -9.414 -7.473 -18.091 1.00 91.38 103 PRO A C 1
ATOM 820 O O . PRO A 1 103 ? -9.356 -6.372 -17.560 1.00 91.38 103 PRO A O 1
ATOM 823 N N . LEU A 1 104 ? -9.251 -8.601 -17.396 1.00 93.50 104 LEU A N 1
ATOM 824 C CA . LEU A 1 104 ? -8.955 -8.641 -15.957 1.00 93.50 104 LEU A CA 1
ATOM 825 C C . LEU A 1 104 ? -7.523 -9.114 -15.663 1.00 93.50 104 LEU A C 1
ATOM 827 O O . LEU A 1 104 ? -7.095 -9.097 -14.509 1.00 93.50 104 LEU A O 1
ATOM 831 N N . GLY A 1 105 ? -6.795 -9.555 -16.688 1.00 94.06 105 GLY A N 1
ATOM 832 C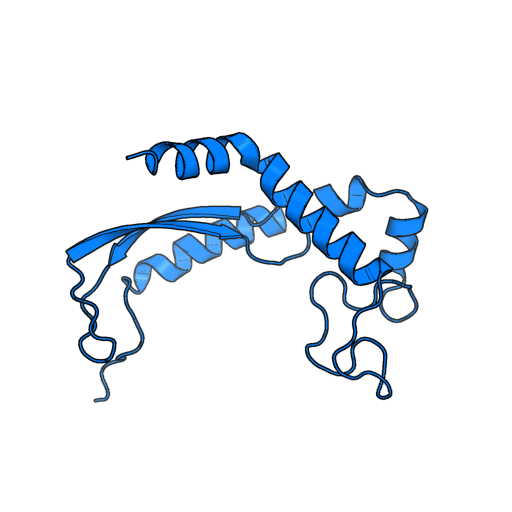 CA . GLY A 1 105 ? -5.489 -10.175 -16.548 1.00 94.06 105 GLY A CA 1
ATOM 833 C C . GLY A 1 105 ? -4.369 -9.184 -16.284 1.00 94.06 105 GLY A C 1
ATOM 834 O O . GLY A 1 105 ? -4.197 -8.186 -16.990 1.00 94.06 105 GLY A O 1
ATOM 835 N N . LEU A 1 106 ? -3.535 -9.529 -15.307 1.00 96.06 106 LEU A N 1
ATOM 836 C CA . LEU A 1 106 ? -2.192 -8.984 -15.152 1.00 96.06 106 LEU A CA 1
ATOM 837 C C . LEU A 1 106 ? -1.173 -9.991 -15.680 1.00 96.06 106 LEU A C 1
ATOM 839 O O . LEU A 1 106 ? -1.368 -11.204 -15.580 1.00 96.06 106 LEU A O 1
ATOM 843 N N . THR A 1 107 ? -0.062 -9.499 -16.221 1.00 95.94 107 THR A N 1
ATOM 844 C CA . THR A 1 107 ? 1.033 -10.382 -16.634 1.00 95.94 107 THR A CA 1
ATOM 845 C C . THR A 1 107 ? 1.738 -10.964 -15.403 1.00 95.94 107 THR A C 1
ATOM 847 O O . THR A 1 107 ? 1.760 -10.327 -14.345 1.00 95.94 107 THR A O 1
ATOM 850 N N . PRO A 1 108 ? 2.402 -12.130 -15.508 1.00 97.12 108 PRO A N 1
ATOM 851 C CA . PRO A 1 108 ? 3.186 -12.669 -14.396 1.00 97.12 108 PRO A CA 1
ATOM 852 C C . PRO A 1 108 ? 4.251 -11.697 -13.862 1.00 97.12 108 PRO A C 1
ATOM 854 O O . PRO A 1 108 ? 4.477 -11.634 -12.658 1.00 97.12 108 PRO A O 1
ATOM 857 N N . ALA A 1 109 ? 4.868 -10.893 -14.736 1.00 97.25 109 ALA A N 1
ATOM 858 C CA . ALA A 1 109 ? 5.829 -9.869 -14.330 1.00 97.25 109 ALA A CA 1
ATOM 859 C C . ALA A 1 109 ? 5.174 -8.770 -13.473 1.00 97.25 109 ALA A C 1
ATOM 861 O O . ALA A 1 109 ? 5.729 -8.394 -12.443 1.00 97.25 109 ALA A O 1
ATOM 862 N N . GLN A 1 110 ? 3.985 -8.291 -13.855 1.00 97.44 110 GLN A N 1
ATOM 863 C CA . GLN A 1 110 ? 3.217 -7.304 -13.085 1.00 97.44 110 GLN A CA 1
ATOM 864 C C . GLN A 1 110 ? 2.816 -7.844 -11.708 1.00 97.44 110 GLN A C 1
ATOM 866 O O . GLN A 1 110 ? 3.027 -7.181 -10.694 1.00 97.44 110 GLN A O 1
ATOM 871 N N . VAL A 1 111 ? 2.304 -9.078 -11.660 1.00 97.38 111 VAL A N 1
ATOM 872 C CA . VAL A 1 111 ? 1.940 -9.741 -10.399 1.00 97.38 111 VAL A CA 1
ATOM 873 C C . VAL A 1 111 ? 3.159 -9.886 -9.488 1.00 97.38 111 VAL A C 1
ATOM 875 O O . VAL A 1 111 ? 3.082 -9.540 -8.311 1.00 97.38 111 VAL A O 1
ATOM 878 N N . ASN A 1 112 ? 4.296 -10.334 -10.027 1.00 98.25 112 ASN A N 1
ATOM 879 C CA . ASN A 1 112 ? 5.524 -10.509 -9.253 1.00 98.25 112 ASN A CA 1
ATOM 880 C C . ASN A 1 112 ? 6.074 -9.181 -8.722 1.00 98.25 112 ASN A C 1
ATOM 882 O O . ASN A 1 112 ? 6.491 -9.119 -7.569 1.00 98.25 112 ASN A O 1
ATOM 886 N N . LEU A 1 113 ? 6.058 -8.117 -9.531 1.00 98.19 113 LEU A N 1
ATOM 887 C CA . LEU A 1 113 ? 6.524 -6.802 -9.094 1.00 98.19 113 LEU A CA 1
ATOM 888 C C . LEU A 1 113 ? 5.638 -6.242 -7.970 1.00 98.19 113 LEU A C 1
ATOM 890 O O . LEU A 1 113 ? 6.152 -5.747 -6.968 1.00 98.19 113 LEU A O 1
ATOM 894 N N . LEU A 1 114 ? 4.313 -6.373 -8.099 1.00 97.56 114 LEU A N 1
ATOM 895 C CA . LEU A 1 114 ? 3.373 -5.948 -7.061 1.00 97.56 114 LEU A CA 1
ATOM 896 C C . LEU A 1 114 ? 3.528 -6.774 -5.774 1.00 97.56 114 LEU A C 1
ATOM 898 O O . LEU A 1 114 ? 3.518 -6.209 -4.680 1.00 97.56 114 LEU A O 1
ATOM 902 N N . ALA A 1 115 ? 3.721 -8.091 -5.893 1.00 97.81 115 ALA A N 1
ATOM 903 C CA . ALA A 1 115 ? 3.994 -8.966 -4.756 1.00 97.81 115 ALA A CA 1
ATOM 904 C C . ALA A 1 115 ? 5.297 -8.573 -4.042 1.00 97.81 115 ALA A C 1
ATOM 906 O O . ALA A 1 115 ? 5.304 -8.453 -2.818 1.00 97.81 115 ALA A O 1
ATOM 907 N N . ALA A 1 116 ? 6.362 -8.286 -4.797 1.00 98.19 116 ALA A N 1
ATOM 908 C CA . ALA A 1 116 ? 7.635 -7.822 -4.252 1.00 98.19 116 ALA A CA 1
ATOM 909 C C . ALA A 1 116 ? 7.499 -6.474 -3.522 1.00 98.19 116 ALA A C 1
ATOM 911 O O . ALA A 1 116 ? 8.082 -6.299 -2.453 1.00 98.19 116 ALA A O 1
ATOM 912 N N . GLN A 1 117 ? 6.690 -5.536 -4.035 1.00 98.19 117 GLN A N 1
ATOM 913 C CA . GLN A 1 117 ? 6.404 -4.291 -3.313 1.00 98.19 117 GLN A CA 1
ATOM 914 C C . GLN A 1 117 ? 5.628 -4.552 -2.016 1.00 98.19 117 GLN A C 1
ATOM 916 O O . GLN A 1 117 ? 5.901 -3.921 -0.991 1.00 98.19 117 GLN A O 1
ATOM 921 N N . GLY A 1 118 ? 4.662 -5.475 -2.043 1.00 97.44 118 GLY A N 1
ATOM 922 C CA . GLY A 1 118 ? 3.915 -5.895 -0.858 1.00 97.44 118 GLY A CA 1
ATOM 923 C C . GLY A 1 118 ? 4.832 -6.483 0.216 1.00 97.44 118 GLY A C 1
ATOM 924 O O . GLY A 1 118 ? 4.793 -6.044 1.365 1.00 97.44 118 GLY A O 1
ATOM 925 N N . GLU A 1 119 ? 5.712 -7.408 -0.172 1.00 97.69 119 GLU A N 1
ATOM 926 C CA . GLU A 1 119 ? 6.729 -7.985 0.710 1.00 97.69 119 GLU A CA 1
ATOM 927 C C . GLU A 1 119 ? 7.646 -6.900 1.277 1.00 97.69 119 GLU A C 1
ATOM 929 O O . GLU A 1 119 ? 7.788 -6.791 2.494 1.00 97.69 119 GLU A O 1
ATOM 934 N N . TYR A 1 120 ? 8.206 -6.042 0.421 1.00 98.19 120 TYR A N 1
ATOM 935 C CA . TYR A 1 120 ? 9.052 -4.933 0.851 1.00 98.19 120 TYR A CA 1
ATOM 936 C C . TYR A 1 120 ? 8.344 -4.045 1.880 1.00 98.19 120 TYR A C 1
ATOM 938 O O . TYR A 1 120 ? 8.924 -3.713 2.912 1.00 98.19 120 TYR A O 1
ATOM 946 N N . SER A 1 121 ? 7.071 -3.714 1.647 1.00 98.06 121 SER A N 1
ATOM 947 C CA . SER A 1 121 ? 6.271 -2.880 2.552 1.00 98.06 121 SER A CA 1
ATOM 948 C C . SER A 1 121 ? 6.132 -3.498 3.944 1.00 98.06 121 SER A C 1
ATOM 950 O O . SER A 1 121 ? 6.276 -2.794 4.946 1.00 98.06 121 SER A O 1
ATOM 952 N N . VAL A 1 122 ? 5.893 -4.812 4.016 1.00 97.12 122 VAL A N 1
ATOM 953 C CA . VAL A 1 122 ? 5.832 -5.556 5.283 1.00 97.12 122 VAL A CA 1
ATOM 954 C C . VAL A 1 122 ? 7.207 -5.605 5.944 1.00 97.12 122 VAL A C 1
ATOM 956 O O . VAL A 1 122 ? 7.324 -5.323 7.134 1.00 97.12 122 VAL A O 1
ATOM 959 N N . MET A 1 123 ? 8.258 -5.899 5.178 1.00 98.00 123 MET A N 1
ATOM 960 C CA . MET A 1 123 ? 9.613 -6.067 5.704 1.00 98.00 123 MET A CA 1
ATOM 961 C C . MET A 1 123 ? 10.223 -4.760 6.224 1.00 98.00 123 MET A C 1
ATOM 963 O O . MET A 1 123 ? 10.853 -4.774 7.281 1.00 98.00 123 MET A O 1
ATOM 967 N N . GLN A 1 124 ? 9.987 -3.621 5.565 1.00 97.88 124 GLN A N 1
ATOM 968 C CA . GLN A 1 124 ? 10.402 -2.307 6.083 1.00 97.88 124 GLN A CA 1
ATOM 969 C C . GLN A 1 124 ? 9.657 -1.911 7.366 1.00 97.88 124 GLN A C 1
ATOM 971 O O . GLN A 1 124 ? 10.153 -1.108 8.149 1.00 97.88 124 GLN A O 1
ATOM 976 N N . ASN A 1 125 ? 8.489 -2.509 7.616 1.00 97.75 125 ASN A N 1
ATOM 977 C CA . ASN A 1 125 ? 7.667 -2.271 8.803 1.00 97.75 125 ASN A CA 1
ATOM 978 C C . ASN A 1 125 ? 7.627 -3.491 9.735 1.00 97.75 125 ASN A C 1
ATOM 980 O O . ASN A 1 125 ? 6.711 -3.631 10.547 1.00 97.75 125 ASN A O 1
ATOM 984 N N . ARG A 1 126 ? 8.620 -4.383 9.638 1.00 97.44 126 ARG A N 1
ATOM 985 C CA . ARG A 1 126 ? 8.621 -5.698 10.292 1.00 97.44 126 ARG A CA 1
ATOM 986 C C . ARG A 1 126 ? 8.291 -5.636 11.780 1.00 97.44 126 ARG A C 1
ATOM 988 O O . ARG A 1 126 ? 7.412 -6.359 12.227 1.00 97.44 126 ARG A O 1
ATOM 995 N N . GLN A 1 127 ? 8.944 -4.746 12.529 1.00 96.69 127 GLN A N 1
ATOM 996 C CA . GLN A 1 127 ? 8.725 -4.615 13.973 1.00 96.69 127 GLN A CA 1
ATOM 997 C C . GLN A 1 127 ? 7.265 -4.265 14.313 1.00 96.69 127 GLN A C 1
ATOM 999 O O . GLN A 1 127 ? 6.714 -4.780 15.284 1.00 96.69 127 GLN A O 1
ATOM 1004 N N . MET A 1 128 ? 6.626 -3.412 13.504 1.00 96.38 128 MET A N 1
ATOM 1005 C CA . MET A 1 128 ? 5.219 -3.039 13.672 1.00 96.38 128 MET A CA 1
ATOM 1006 C C . MET A 1 128 ? 4.303 -4.251 13.465 1.00 96.38 128 MET A C 1
ATOM 1008 O O . MET A 1 128 ? 3.418 -4.489 14.286 1.00 96.38 128 MET A O 1
ATOM 1012 N N . PHE A 1 129 ? 4.537 -5.025 12.401 1.00 96.62 129 PHE A N 1
ATOM 1013 C CA . PHE A 1 129 ? 3.778 -6.244 12.113 1.00 96.62 129 PHE A CA 1
ATOM 1014 C C . PHE A 1 129 ? 4.008 -7.337 13.160 1.00 96.62 129 PHE A C 1
ATOM 1016 O O . PHE A 1 129 ? 3.046 -7.953 13.606 1.00 96.62 129 PHE A O 1
ATOM 1023 N N . GLU A 1 130 ? 5.254 -7.562 13.585 1.00 95.75 130 GLU A N 1
ATOM 1024 C CA . GLU A 1 130 ? 5.588 -8.546 14.619 1.00 95.75 130 GLU A CA 1
ATOM 1025 C C . GLU A 1 130 ? 4.897 -8.209 15.944 1.00 95.75 130 GLU A C 1
ATOM 1027 O O . GLU A 1 130 ? 4.238 -9.079 16.507 1.00 95.75 130 GLU A O 1
ATOM 1032 N N . SER A 1 131 ? 4.960 -6.949 16.399 1.00 94.44 131 SER A N 1
ATOM 1033 C CA . SER A 1 131 ? 4.236 -6.503 17.601 1.00 94.44 131 SER A CA 1
ATOM 1034 C C . SER A 1 131 ? 2.738 -6.766 17.458 1.00 94.44 131 SER A C 1
ATOM 1036 O O . SER A 1 131 ? 2.169 -7.505 18.256 1.00 94.44 131 SER A O 1
ATOM 1038 N N . PHE A 1 132 ? 2.126 -6.246 16.389 1.00 94.44 132 PHE A N 1
ATOM 1039 C CA . PHE A 1 132 ? 0.683 -6.326 16.163 1.00 94.44 132 PHE A CA 1
ATOM 1040 C C . PHE A 1 132 ? 0.160 -7.766 16.080 1.00 94.44 132 PHE A C 1
ATOM 1042 O O . PHE A 1 132 ? -0.902 -8.066 16.612 1.00 94.44 132 PHE A O 1
ATOM 1049 N N . LEU A 1 133 ? 0.898 -8.677 15.437 1.00 92.00 133 LEU A N 1
ATOM 1050 C CA . LEU A 1 133 ? 0.489 -10.079 15.306 1.00 92.00 133 LEU A CA 1
ATOM 1051 C C . LEU A 1 133 ? 0.803 -10.913 16.557 1.00 92.00 133 LEU A C 1
ATOM 1053 O O . LEU A 1 133 ? 0.090 -11.875 16.834 1.00 92.00 133 LEU A O 1
ATOM 1057 N N . SER A 1 134 ? 1.839 -10.557 17.322 1.00 88.75 134 SER A N 1
ATOM 1058 C CA . SER A 1 134 ? 2.198 -11.262 18.562 1.00 88.75 134 SER A CA 1
ATOM 1059 C C . SER A 1 134 ? 1.229 -10.987 19.715 1.00 88.75 134 SER A C 1
ATOM 1061 O O . SER A 1 134 ? 1.004 -11.866 20.543 1.00 88.75 134 SER A O 1
ATOM 1063 N N . GLU A 1 135 ? 0.595 -9.811 19.735 1.00 67.94 135 GLU A N 1
ATOM 1064 C CA . GLU A 1 135 ? -0.427 -9.437 20.723 1.00 67.94 135 GLU A CA 1
ATOM 1065 C C . GLU A 1 135 ? -1.710 -10.288 20.609 1.00 67.94 135 GLU A C 1
ATOM 1067 O O . GLU A 1 135 ? -2.490 -10.364 21.556 1.00 67.94 135 GLU A O 1
ATOM 1072 N N . VAL A 1 136 ? -1.912 -10.973 19.476 1.00 58.25 136 VAL A N 1
ATOM 1073 C CA . VAL A 1 136 ? -3.093 -11.809 19.191 1.00 58.25 136 VAL A CA 1
ATOM 1074 C C . VAL A 1 136 ? -2.883 -13.281 19.593 1.00 58.25 136 VAL A C 1
ATOM 1076 O O . VAL A 1 136 ? -3.793 -14.096 19.449 1.00 58.25 136 VAL A O 1
ATOM 1079 N N . ALA A 1 137 ? -1.716 -13.648 20.134 1.00 47.31 137 ALA A N 1
ATOM 1080 C CA . ALA A 1 137 ? -1.483 -14.987 20.676 1.00 47.31 137 ALA A CA 1
ATOM 1081 C C . ALA A 1 137 ? -2.189 -15.157 22.038 1.00 47.31 137 ALA A C 1
ATOM 1083 O O . ALA A 1 137 ? -1.590 -14.947 23.094 1.00 47.31 137 ALA A O 1
ATOM 1084 N N . VAL A 1 138 ? -3.474 -15.526 21.992 1.00 43.16 138 VAL A N 1
ATOM 1085 C CA . VAL A 1 138 ? -4.269 -16.034 23.126 1.00 43.16 138 VAL A CA 1
ATOM 1086 C C . VAL A 1 138 ? -4.479 -17.532 22.967 1.00 43.16 138 VAL A C 1
ATOM 1088 O O . VAL A 1 138 ? -4.917 -17.945 21.869 1.00 43.16 138 VAL A O 1
#

Sequence (138 aa):
MAQLHKRVFEKDKLLPFMQKVLALKEAGQPAVVKEELMVQPNTWWGVKGGYKLEFIILYLETSTDFQQALPQETQQNIAEGSKGLFVNYPIYSTTGNNGDTDPLGLTPAQVNLLAAQGEYSVMQNRQMFESFLSEVAV

Secondary structure (DSSP, 8-state):
----TT-SS-GGGHHHHHHHHHHHHHTTS--EEEEEEEPPPBTTTTB---SEEEEEEE-----HHHHHHS-HHHHHHHHTGGGSTTTTTTS--SS-TT-SSSTTPPPHHHHHHHHHHHHHHHHHTHHHHHHHHHTT--

Foldseek 3Di:
DPDPLPDFFDPVVPVVLVVQQVVCVVVLHFSKDWDKTFTDDRVVVPRHTPDIDIDIDGDQDGRNVLLVPDPPLVNVLVVCALVHLQHPPPNADCFQSPHDVCGRDDDPVNVVSNVSVVVVNCVVCVVVVCVVVVVPPD

Organism: Symbiodinium pilosum (NCBI:txid2952)

pLDDT: mean 92.48, std 11.23, range [38.28, 98.31]

Radius of gyration: 18.87 Å; chains: 1; bounding box: 50×31×48 Å